Protein AF-A0A5C9E5X9-F1 (afdb_monomer)

Mean predicted aligned error: 6.3 Å

Nearest PDB structures (foldseek):
  6f11-assembly1_B  TM=4.059E-01  e=1.682E+00  Gloeobacter violaceus PCC 7421
  6f0i-assembly1_B  TM=4.185E-01  e=1.895E+00  Gloeobacter violaceus PCC 7421
  6f0z-assembly1_A  TM=4.143E-01  e=2.136E+00  Gloeobacter violaceus
  6f10-assembly1_E  TM=4.152E-01  e=2.012E+00  Gloeobacter violaceus
  6f15-assembly1_B  TM=4.107E-01  e=1.895E+00  Gloeobacter violaceus PCC 7421

Radius of gyration: 19.22 Å; Cα contacts (8 Å, |Δi|>4): 282; chains: 1; bounding box: 60×32×50 Å

Foldseek 3Di:
DADLDDPQWDDDDLWKIKHKDKAWQDAPVCPPPVHDHQADLLLLVLLQVADFDPPVFTKRKQFPVNLVVQCVDPPPSSNVSSVSVVVSDVVDDDPVVVVSQVVLVVLVQHKDKDWTIWMQTPNRIIMIMMMIMGRGSVSRVSCCVVHPHPDPVSNVVSVVSVVVNVVVVVVVVD

pLDDT: mean 88.27, std 11.31, range [44.34, 98.06]

Secondary structure (DSSP, 8-state):
----S-TT-EEETTTEEEEEEEEEEE-TTGGGTT---SS-HHHHHGGGGSEEE-SSS-EEEEEHHHHHHHTT-SSHHHHHHHHHHHHHHHH---HHHHHHHHHHHHTT---EEEEEEEEE-TTS-EEEEEEEE-SSHHHHHHHHHHS--SSHHHHHHHHHHHHHHHHHHHHTT-

Sequence (174 aa):
MEELIPEDGSFRGSTGFRWTRNVALYWPGDSKYGFSSFISKEDAEIVKRGIKTKGIVPQYNLSMGKLEKLKNHEDMTIREAAERVDEAIQSNQSRLLLEEAQLARDLGISIACSPVVVKLYPSGKVSVKWRAETPTKEDAIKWALRCPPHDVHKSQKVDRWLRKILEDSLDEHT

Structure (mmCIF, N/CA/C/O backbone):
data_AF-A0A5C9E5X9-F1
#
_entry.id   AF-A0A5C9E5X9-F1
#
loop_
_atom_site.group_PDB
_atom_site.id
_atom_site.type_symbol
_atom_site.label_atom_id
_atom_site.label_alt_id
_atom_site.label_comp_id
_atom_site.label_asym_id
_atom_site.label_entity_id
_atom_site.label_seq_id
_atom_site.pdbx_PDB_ins_code
_atom_site.Cartn_x
_atom_site.Cartn_y
_atom_site.Cartn_z
_atom_site.occupancy
_atom_site.B_iso_or_equiv
_atom_site.auth_seq_id
_atom_site.auth_comp_id
_atom_site.auth_asym_id
_atom_site.auth_atom_id
_atom_site.pdbx_PDB_model_num
ATOM 1 N N . MET A 1 1 ? 0.929 5.042 -27.744 1.00 44.34 1 MET A N 1
ATOM 2 C CA . MET A 1 1 ? 0.122 4.661 -26.569 1.00 44.34 1 MET A CA 1
ATOM 3 C C . MET A 1 1 ? 0.695 5.485 -25.439 1.00 44.34 1 MET A C 1
ATOM 5 O O . MET A 1 1 ? 1.691 5.108 -24.842 1.00 44.34 1 MET A O 1
ATOM 9 N N . GLU A 1 2 ? 0.217 6.716 -25.359 1.00 46.28 2 GLU A N 1
ATOM 10 C CA . GLU A 1 2 ? 0.823 7.797 -24.591 1.00 46.28 2 GLU A CA 1
ATOM 11 C C . GLU A 1 2 ? 0.032 7.912 -23.285 1.00 46.28 2 GLU A C 1
ATOM 13 O O . GLU A 1 2 ? -1.193 7.923 -23.324 1.00 46.28 2 GLU A O 1
ATOM 18 N N . GLU A 1 3 ? 0.737 7.892 -22.151 1.00 54.38 3 GLU A N 1
ATOM 19 C CA . GLU A 1 3 ? 0.189 7.998 -20.788 1.00 54.38 3 GLU A CA 1
ATOM 20 C C . GLU A 1 3 ? -0.417 6.726 -20.143 1.00 54.38 3 GLU A C 1
ATOM 22 O O . GLU A 1 3 ? -1.515 6.728 -19.597 1.00 54.38 3 GLU A O 1
ATOM 27 N N . LEU A 1 4 ? 0.350 5.626 -20.100 1.00 60.22 4 LEU A N 1
ATOM 28 C CA . LEU A 1 4 ? 0.060 4.500 -19.187 1.00 60.22 4 LEU A CA 1
ATOM 29 C C . LEU A 1 4 ? 0.634 4.700 -17.772 1.00 60.22 4 LEU A C 1
ATOM 31 O O . LEU A 1 4 ? 0.502 3.826 -16.919 1.00 60.22 4 LEU A O 1
ATOM 35 N N . ILE A 1 5 ? 1.355 5.802 -17.538 1.00 59.94 5 ILE A N 1
ATOM 36 C CA . ILE A 1 5 ? 2.036 6.057 -16.269 1.00 59.94 5 ILE A CA 1
ATOM 37 C C . ILE A 1 5 ? 1.023 6.602 -15.264 1.00 59.94 5 ILE A C 1
ATOM 39 O O . ILE A 1 5 ? 0.529 7.713 -15.447 1.00 59.94 5 ILE A O 1
ATOM 43 N N . PRO A 1 6 ? 0.785 5.894 -14.149 1.00 64.94 6 PRO A N 1
ATOM 44 C CA . PRO A 1 6 ? 0.101 6.471 -13.004 1.00 64.94 6 PRO A CA 1
ATOM 45 C C . PRO A 1 6 ? 0.857 7.732 -12.590 1.00 64.94 6 PRO A C 1
ATOM 47 O O . PRO A 1 6 ? 2.073 7.677 -12.399 1.00 64.94 6 PRO A O 1
ATOM 50 N N . GLU A 1 7 ? 0.180 8.874 -12.462 1.00 65.06 7 GLU A N 1
ATOM 51 C CA . GLU A 1 7 ? 0.839 10.163 -12.192 1.00 65.06 7 GLU A CA 1
ATOM 52 C C . GLU A 1 7 ? 1.772 10.136 -10.966 1.00 65.06 7 GLU A C 1
ATOM 54 O O . GLU A 1 7 ? 2.751 10.889 -10.911 1.00 65.06 7 GLU A O 1
ATOM 59 N N . ASP A 1 8 ? 1.475 9.244 -10.014 1.00 73.00 8 ASP A N 1
ATOM 60 C CA . ASP A 1 8 ? 2.184 8.979 -8.762 1.00 73.00 8 ASP A CA 1
ATOM 61 C C . ASP A 1 8 ? 3.273 7.889 -8.853 1.00 73.00 8 ASP A C 1
ATOM 63 O O . ASP A 1 8 ? 3.862 7.505 -7.836 1.00 73.00 8 ASP A O 1
ATOM 67 N N . GLY A 1 9 ? 3.555 7.391 -10.056 1.00 83.38 9 GLY A N 1
ATOM 68 C CA . GLY A 1 9 ? 4.615 6.433 -10.335 1.00 83.38 9 GLY A CA 1
ATOM 69 C C . GLY A 1 9 ? 6.010 6.997 -10.067 1.00 83.38 9 GLY A C 1
ATOM 70 O O . GLY A 1 9 ? 6.311 8.159 -10.346 1.00 83.38 9 GLY A O 1
ATOM 71 N N . SER A 1 10 ? 6.897 6.166 -9.521 1.00 85.19 10 SER A N 1
ATOM 72 C CA . SER A 1 10 ? 8.274 6.552 -9.211 1.00 85.19 10 SER A CA 1
ATOM 73 C C . SER A 1 10 ? 9.263 5.429 -9.503 1.00 85.19 10 SER A C 1
ATOM 75 O O . SER A 1 10 ? 9.062 4.300 -9.046 1.00 85.19 10 SER A O 1
ATOM 77 N N . PHE A 1 11 ? 10.374 5.773 -10.149 1.00 84.12 11 PHE A N 1
ATOM 78 C CA . PHE A 1 11 ? 11.575 4.941 -10.197 1.00 84.12 11 PHE A CA 1
ATOM 79 C C . PHE A 1 11 ? 12.347 5.081 -8.881 1.00 84.12 11 PHE A C 1
ATOM 81 O O . PHE A 1 11 ? 12.506 6.189 -8.358 1.00 84.12 11 PHE A O 1
ATOM 88 N N . ARG A 1 12 ? 12.802 3.963 -8.311 1.00 71.62 12 ARG A N 1
ATOM 89 C CA . ARG A 1 12 ? 13.535 3.934 -7.040 1.00 71.62 12 ARG A CA 1
ATOM 90 C C . ARG A 1 12 ? 14.902 3.285 -7.199 1.00 71.62 12 ARG A C 1
ATOM 92 O O . ARG A 1 12 ? 14.988 2.122 -7.581 1.00 71.62 12 ARG A O 1
ATOM 99 N N . GLY A 1 13 ? 15.947 4.006 -6.783 1.00 66.44 13 GLY A N 1
ATOM 100 C CA . GLY A 1 13 ? 17.316 3.481 -6.777 1.00 66.44 13 GLY A CA 1
ATOM 101 C C . GLY A 1 13 ? 17.692 2.922 -8.146 1.00 66.44 13 GLY A C 1
ATOM 102 O O . GLY A 1 13 ? 17.332 3.524 -9.147 1.00 66.44 13 GLY A O 1
ATOM 103 N N . SER A 1 14 ? 18.354 1.772 -8.190 1.00 62.59 14 SER A N 1
ATOM 104 C CA . SER A 1 14 ? 18.674 1.036 -9.421 1.00 62.59 14 SER A CA 1
ATOM 105 C C . SER A 1 14 ? 17.703 -0.118 -9.722 1.00 62.59 14 SER A C 1
ATOM 107 O O . SER A 1 14 ? 17.931 -0.857 -10.675 1.00 62.59 14 SER A O 1
ATOM 109 N N . THR A 1 15 ? 16.644 -0.318 -8.923 1.00 68.50 15 THR A N 1
ATOM 110 C CA . THR A 1 15 ? 16.015 -1.649 -8.810 1.00 68.50 15 THR A CA 1
ATOM 111 C C . THR A 1 15 ? 14.567 -1.761 -9.270 1.00 68.50 15 THR A C 1
ATOM 113 O O . THR A 1 15 ? 14.137 -2.878 -9.543 1.00 68.50 15 THR A O 1
ATOM 116 N N . GLY A 1 16 ? 13.796 -0.672 -9.383 1.00 83.62 16 GLY A N 1
ATOM 117 C CA . GLY A 1 16 ? 12.393 -0.834 -9.776 1.00 83.62 16 GLY A CA 1
ATOM 118 C C . GLY A 1 16 ? 11.576 0.432 -10.018 1.00 83.62 16 GLY A C 1
ATOM 119 O O . GLY A 1 16 ? 11.907 1.523 -9.544 1.00 83.62 16 GLY A O 1
ATOM 120 N N . PHE A 1 17 ? 10.459 0.250 -10.718 1.00 90.31 17 PHE A N 1
ATOM 121 C CA . PHE A 1 17 ? 9.363 1.202 -10.860 1.00 90.31 17 PHE A CA 1
ATOM 122 C C . PHE A 1 17 ? 8.178 0.776 -9.986 1.00 90.31 17 PHE A C 1
ATOM 124 O O . PHE A 1 17 ? 7.907 -0.414 -9.829 1.00 90.31 17 PHE A O 1
ATOM 131 N N . ARG A 1 18 ? 7.464 1.739 -9.395 1.00 92.19 18 ARG A N 1
ATOM 132 C CA . ARG A 1 18 ? 6.284 1.463 -8.563 1.00 92.19 18 ARG A CA 1
ATOM 133 C C . ARG A 1 18 ? 5.300 2.621 -8.523 1.00 92.19 18 ARG A C 1
ATOM 135 O O . ARG A 1 18 ? 5.718 3.775 -8.591 1.00 92.19 18 ARG A O 1
ATOM 142 N N . TRP A 1 19 ? 4.037 2.319 -8.258 1.00 92.81 19 TRP A N 1
ATOM 143 C CA . TRP A 1 19 ? 2.969 3.291 -7.997 1.00 92.81 19 TRP A CA 1
ATOM 144 C C . TRP A 1 19 ? 1.992 2.747 -6.955 1.00 92.81 19 TRP A C 1
ATOM 146 O O . TRP A 1 19 ? 2.120 1.599 -6.507 1.00 92.81 19 TRP A O 1
ATOM 156 N N . THR A 1 20 ? 1.076 3.587 -6.464 1.00 93.31 20 THR A N 1
ATOM 157 C CA . THR A 1 20 ? 0.265 3.219 -5.301 1.00 93.31 20 THR A CA 1
ATOM 158 C C . THR A 1 20 ? -1.182 3.689 -5.385 1.00 93.31 20 THR A C 1
ATOM 160 O O . THR A 1 20 ? -1.503 4.752 -5.903 1.00 93.31 20 THR A O 1
ATOM 163 N N . ARG A 1 21 ? -2.086 2.909 -4.796 1.00 93.88 21 ARG A N 1
ATOM 164 C CA . ARG A 1 21 ? -3.507 3.259 -4.673 1.00 93.88 21 ARG A CA 1
ATOM 165 C C . ARG A 1 21 ? -3.943 3.051 -3.229 1.00 93.88 21 ARG A C 1
ATOM 167 O O . ARG A 1 21 ? -3.415 2.183 -2.540 1.00 93.88 21 ARG A O 1
ATOM 174 N N . ASN A 1 22 ? -4.858 3.881 -2.735 1.00 93.56 22 ASN A N 1
ATOM 175 C CA . ASN A 1 22 ? -5.404 3.725 -1.386 1.00 93.56 22 ASN A CA 1
ATOM 176 C C . ASN A 1 22 ? -6.861 3.278 -1.501 1.00 93.56 22 ASN A C 1
ATOM 178 O O . ASN A 1 22 ? -7.620 3.877 -2.258 1.00 93.56 22 ASN A O 1
ATOM 182 N N . VAL A 1 23 ? -7.244 2.268 -0.729 1.00 94.88 23 VAL A N 1
ATOM 183 C CA . VAL A 1 23 ? -8.620 1.769 -0.640 1.00 94.88 23 VAL A CA 1
ATOM 184 C C . VAL A 1 23 ? -9.130 2.051 0.766 1.00 94.88 23 VAL A C 1
ATOM 186 O O . VAL A 1 23 ? -8.434 1.773 1.743 1.00 94.88 23 VAL A O 1
ATOM 189 N N . ALA A 1 24 ? -10.305 2.667 0.878 1.00 94.50 24 ALA A N 1
ATOM 190 C CA . ALA A 1 24 ? -10.947 2.876 2.171 1.00 94.50 24 ALA A CA 1
ATOM 191 C C . ALA A 1 24 ? -11.499 1.541 2.686 1.00 94.50 24 ALA A C 1
ATOM 193 O O . ALA A 1 24 ? -12.172 0.836 1.945 1.00 94.50 24 ALA A O 1
ATOM 194 N N . LEU A 1 25 ? -11.206 1.217 3.945 1.00 95.19 25 LEU A N 1
ATOM 195 C CA . LEU A 1 25 ? -11.750 0.042 4.634 1.00 95.19 25 LEU A CA 1
ATOM 196 C C . LEU A 1 25 ? -12.896 0.432 5.566 1.00 95.19 25 LEU A C 1
ATOM 198 O O . LEU A 1 25 ? -13.859 -0.306 5.710 1.00 95.19 25 LEU A O 1
ATOM 202 N N . TYR A 1 26 ? -12.795 1.609 6.183 1.00 94.94 26 TYR A N 1
ATOM 203 C CA . TYR A 1 26 ? -13.807 2.141 7.086 1.00 94.94 26 TYR A CA 1
ATOM 204 C C . TYR A 1 26 ? -13.865 3.659 6.974 1.00 94.94 26 TYR A C 1
ATOM 206 O O . TYR A 1 26 ? -12.829 4.330 6.857 1.00 94.94 26 TYR A O 1
ATOM 214 N N . TRP A 1 27 ? -15.074 4.210 7.025 1.00 91.75 27 TRP A N 1
ATOM 215 C CA . TRP A 1 27 ? -15.298 5.647 7.004 1.00 91.75 27 TRP A CA 1
ATOM 216 C C . TRP A 1 27 ? -16.511 6.016 7.877 1.00 91.75 27 TRP A C 1
ATOM 218 O O . TRP A 1 27 ? -17.629 5.617 7.571 1.00 91.75 27 TRP A O 1
ATOM 228 N N . PRO A 1 28 ? -16.343 6.848 8.921 1.00 85.62 28 PRO A N 1
ATOM 229 C CA . PRO A 1 28 ? -17.431 7.140 9.860 1.00 85.62 28 PRO A CA 1
ATOM 230 C C . PRO A 1 28 ? -18.563 8.016 9.292 1.00 85.62 28 PRO A C 1
ATOM 232 O O . PRO A 1 28 ? -19.639 8.071 9.873 1.00 85.62 28 PRO A O 1
ATOM 235 N N . GLY A 1 29 ? -18.352 8.708 8.169 1.00 79.56 29 GLY A N 1
ATOM 236 C CA . GLY A 1 29 ? -19.384 9.495 7.469 1.00 79.56 29 GLY A CA 1
ATOM 237 C C . GLY A 1 29 ? -20.121 8.727 6.361 1.00 79.56 29 GLY A C 1
ATOM 238 O O . GLY A 1 29 ? -20.423 9.323 5.328 1.00 79.56 29 GLY A O 1
ATOM 239 N N . ASP A 1 30 ? -20.310 7.418 6.549 1.00 66.00 30 ASP A N 1
ATOM 240 C CA . ASP A 1 30 ? -20.658 6.406 5.532 1.00 66.00 30 ASP A CA 1
ATOM 241 C C . ASP A 1 30 ? -21.921 6.749 4.706 1.00 66.00 30 ASP A C 1
ATOM 243 O O . ASP A 1 30 ? -21.965 6.591 3.485 1.00 66.00 30 ASP A O 1
ATOM 247 N N . SER A 1 31 ? -22.932 7.341 5.349 1.00 61.75 31 SER A N 1
ATOM 248 C CA . SER A 1 31 ? -24.284 7.473 4.786 1.00 61.75 31 SER A CA 1
ATOM 249 C C . SER A 1 31 ? -24.437 8.469 3.632 1.00 61.75 31 SER A C 1
ATOM 251 O O . SER A 1 31 ? -25.368 8.339 2.841 1.00 61.75 31 SER A O 1
ATOM 253 N N . LYS A 1 32 ? -23.556 9.471 3.503 1.00 68.25 32 LYS A N 1
ATOM 254 C CA . LYS A 1 32 ? -23.745 10.550 2.512 1.00 6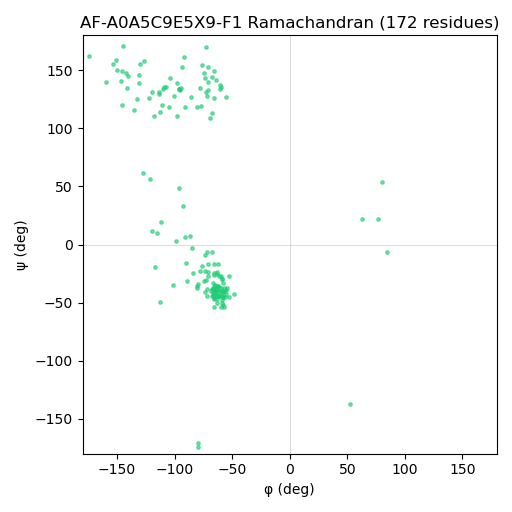8.25 32 LYS A CA 1
ATOM 255 C C . LYS A 1 32 ? -23.249 10.190 1.107 1.00 68.25 32 LYS A C 1
ATOM 257 O O . LYS A 1 32 ? -23.711 10.781 0.136 1.00 68.25 32 LYS A O 1
ATOM 262 N N . TYR A 1 33 ? -22.305 9.257 0.993 1.00 70.44 33 TYR A N 1
ATOM 263 C CA . TYR A 1 33 ? -21.575 9.008 -0.258 1.00 70.44 33 TYR A CA 1
ATOM 264 C C . TYR A 1 33 ? -21.746 7.586 -0.804 1.00 70.44 33 TYR A C 1
ATOM 266 O O . TYR A 1 33 ? -21.013 7.200 -1.710 1.00 70.44 33 TYR A O 1
ATOM 274 N N . GLY A 1 34 ? -22.692 6.808 -0.262 1.00 75.50 34 GLY A N 1
ATOM 275 C CA . GLY A 1 34 ? -22.939 5.429 -0.697 1.00 75.50 34 GLY A CA 1
ATOM 276 C C . GLY A 1 34 ? -21.749 4.493 -0.470 1.00 75.50 34 GLY A C 1
ATOM 277 O O . GLY A 1 34 ? -21.632 3.480 -1.154 1.00 75.50 34 GLY A O 1
ATOM 278 N N . PHE A 1 35 ? -20.849 4.844 0.453 1.00 83.75 35 PHE A N 1
ATOM 279 C CA . PHE A 1 35 ? -19.813 3.929 0.908 1.00 83.75 35 PHE A CA 1
ATOM 280 C C . PHE A 1 35 ? -20.453 2.918 1.871 1.00 83.75 35 PHE A C 1
ATOM 282 O O . PHE A 1 35 ? -21.525 3.145 2.437 1.00 83.75 35 PHE A O 1
ATOM 289 N N . SER A 1 36 ? -19.846 1.746 1.974 1.00 86.06 36 SER A N 1
ATOM 290 C CA . SER A 1 36 ? -20.200 0.754 2.980 1.00 86.06 36 SER A CA 1
ATOM 291 C C . SER A 1 36 ? -18.898 0.235 3.549 1.00 86.06 36 SER A C 1
ATOM 293 O O . SER A 1 36 ? -18.080 -0.326 2.820 1.00 86.06 36 SER A O 1
ATOM 295 N N . SER A 1 37 ? -18.676 0.491 4.834 1.00 90.94 37 SER A N 1
ATOM 296 C CA . SER A 1 37 ? -17.461 0.057 5.510 1.00 90.94 37 SER A CA 1
ATOM 297 C C . SER A 1 37 ? -17.314 -1.470 5.493 1.00 90.94 37 SER A C 1
ATOM 299 O O . SER A 1 37 ? -18.265 -2.208 5.734 1.00 90.94 37 SER A O 1
ATOM 301 N N . PHE A 1 38 ? -16.091 -1.931 5.234 1.00 93.44 38 PHE A N 1
ATOM 302 C CA . PHE A 1 38 ? -15.719 -3.348 5.167 1.00 93.44 38 PHE A CA 1
ATOM 303 C C . PHE A 1 38 ? -15.276 -3.917 6.514 1.00 93.44 38 PHE A C 1
ATOM 305 O O . PHE A 1 38 ? -15.190 -5.129 6.676 1.00 93.44 38 PHE A O 1
ATOM 312 N N . ILE A 1 39 ? -14.966 -3.042 7.469 1.00 95.06 39 ILE A N 1
ATOM 313 C CA . ILE A 1 39 ? -14.602 -3.400 8.839 1.00 95.06 39 ILE A CA 1
ATOM 314 C C . ILE A 1 39 ? -15.434 -2.573 9.817 1.00 95.06 39 ILE A C 1
ATOM 316 O O . ILE A 1 39 ? -15.884 -1.471 9.483 1.00 95.06 39 ILE A O 1
ATOM 320 N N . SER A 1 40 ? -15.620 -3.090 11.029 1.00 94.62 40 SER A N 1
ATOM 321 C CA . SER A 1 40 ? -16.311 -2.363 12.095 1.00 94.62 40 SER A CA 1
ATOM 322 C C . SER A 1 40 ? -15.452 -1.227 12.666 1.00 94.62 40 SER A C 1
ATOM 324 O O . SER A 1 40 ? -14.248 -1.110 12.403 1.00 94.62 40 SER A O 1
ATOM 326 N N . LYS A 1 41 ? -16.066 -0.380 13.497 1.00 93.50 41 LYS A N 1
ATOM 327 C CA . LYS A 1 41 ? -15.339 0.650 14.245 1.00 93.50 41 LYS A CA 1
ATOM 328 C C . LYS A 1 41 ? -14.357 0.017 15.235 1.00 93.50 41 LYS A C 1
ATOM 330 O O . LYS A 1 41 ? -13.269 0.545 15.444 1.00 93.50 41 LYS A O 1
ATOM 335 N N . GLU A 1 42 ? -14.734 -1.106 15.827 1.00 93.88 42 GLU A N 1
ATOM 336 C CA . GLU A 1 42 ? -13.934 -1.867 16.780 1.00 93.88 42 GLU A CA 1
ATOM 337 C C . GLU A 1 42 ? -12.698 -2.462 16.092 1.00 93.88 42 GLU A C 1
ATOM 339 O O . GLU A 1 42 ? -11.587 -2.354 16.609 1.00 93.88 42 GLU A O 1
ATOM 344 N N . ASP A 1 43 ? -12.856 -2.987 14.875 1.00 95.44 43 ASP A N 1
ATOM 345 C CA . ASP A 1 43 ? -11.736 -3.479 14.067 1.00 95.44 43 ASP A CA 1
ATOM 346 C C . ASP A 1 43 ? -10.783 -2.338 13.674 1.00 95.44 43 ASP A C 1
ATOM 348 O O . ASP A 1 43 ? -9.561 -2.488 13.719 1.00 95.44 43 ASP A O 1
ATOM 352 N N . ALA A 1 44 ? -11.318 -1.154 13.350 1.00 94.50 44 ALA A N 1
ATOM 353 C CA . ALA A 1 44 ? -10.517 0.024 13.011 1.00 94.50 44 ALA A CA 1
ATOM 354 C C . ALA A 1 44 ? -9.558 0.451 14.142 1.00 94.50 44 ALA A C 1
ATOM 356 O O . ALA A 1 44 ? -8.467 0.972 13.877 1.00 94.50 44 ALA A O 1
ATOM 357 N N . GLU A 1 45 ? -9.923 0.202 15.401 1.00 95.62 45 GLU A N 1
ATOM 358 C CA . GLU A 1 45 ? -9.094 0.524 16.564 1.00 95.62 45 GLU A CA 1
ATOM 359 C C . GLU A 1 45 ? -7.799 -0.299 16.613 1.00 95.62 45 GLU A C 1
ATOM 361 O O . GLU A 1 45 ? -6.787 0.188 17.134 1.00 95.62 45 GLU A O 1
ATOM 366 N N . ILE A 1 46 ? -7.754 -1.487 15.989 1.00 96.06 46 ILE A N 1
ATOM 367 C CA . ILE A 1 46 ? -6.535 -2.308 15.957 1.00 96.06 46 ILE A CA 1
ATOM 368 C C . ILE A 1 46 ? -5.375 -1.590 15.256 1.00 96.06 46 ILE A C 1
ATOM 370 O O . ILE A 1 46 ? -4.208 -1.776 15.611 1.00 96.06 46 ILE A O 1
ATOM 374 N N . VAL A 1 47 ? -5.676 -0.678 14.326 1.00 96.19 47 VAL A N 1
ATOM 375 C CA . VAL A 1 47 ? -4.672 0.109 13.596 1.00 96.19 47 VAL A CA 1
ATOM 376 C C . VAL A 1 47 ? -3.868 1.013 14.539 1.00 96.19 47 VAL A C 1
ATOM 378 O O . VAL A 1 47 ? -2.699 1.302 14.266 1.00 96.19 47 VAL A O 1
ATOM 381 N N . LYS A 1 48 ? -4.421 1.394 15.703 1.00 96.62 48 LYS A N 1
ATOM 382 C CA . LYS A 1 48 ? -3.700 2.171 16.729 1.00 96.62 48 LYS A CA 1
ATOM 383 C C . LYS A 1 48 ? -2.532 1.412 17.362 1.00 96.62 48 LYS A C 1
ATOM 385 O O . LYS A 1 48 ? -1.651 2.045 17.937 1.00 96.62 48 LYS A O 1
ATOM 390 N N . ARG A 1 49 ? -2.476 0.081 17.217 1.00 95.62 49 ARG A N 1
ATOM 391 C CA . ARG A 1 49 ? -1.324 -0.754 17.613 1.00 95.62 49 ARG A CA 1
ATOM 392 C C . ARG A 1 49 ? -0.112 -0.580 16.682 1.00 95.62 49 ARG A C 1
ATOM 394 O O . ARG A 1 49 ? 0.948 -1.154 16.940 1.00 95.62 49 ARG A O 1
ATOM 401 N N . GLY A 1 50 ? -0.271 0.172 15.591 1.00 94.88 50 GLY A N 1
ATOM 402 C CA . GLY A 1 50 ? 0.798 0.579 14.688 1.00 94.88 50 GLY A CA 1
ATOM 403 C C . GLY A 1 50 ? 1.623 1.767 15.197 1.00 94.88 50 GLY A C 1
ATOM 404 O O . GLY A 1 50 ? 1.501 2.221 16.333 1.00 94.88 50 GLY A O 1
ATOM 405 N N . ILE A 1 51 ? 2.477 2.301 14.325 1.00 95.38 51 ILE A N 1
ATOM 406 C CA . ILE A 1 51 ? 3.333 3.449 14.639 1.00 95.38 51 ILE A CA 1
ATOM 407 C C . ILE A 1 51 ? 2.556 4.740 14.388 1.00 95.38 51 ILE A C 1
ATOM 409 O O . ILE A 1 51 ? 2.059 4.968 13.283 1.00 95.38 51 ILE A O 1
ATOM 413 N N . LYS A 1 52 ? 2.501 5.619 15.391 1.00 94.38 52 LYS A N 1
ATOM 414 C CA . LYS A 1 52 ? 1.970 6.974 15.229 1.00 94.38 52 L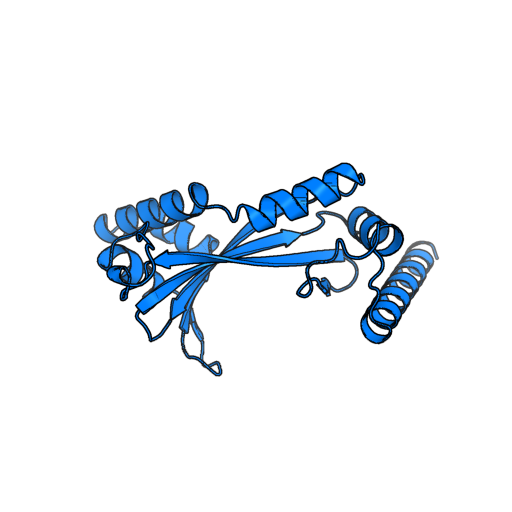YS A CA 1
ATOM 415 C C . LYS A 1 52 ? 2.996 7.857 14.520 1.00 94.38 52 LYS A C 1
ATOM 417 O O . LYS A 1 52 ? 4.087 8.083 15.038 1.00 94.38 52 LYS A O 1
ATOM 422 N N . THR A 1 53 ? 2.645 8.395 13.358 1.00 91.81 53 THR A N 1
ATOM 423 C CA . THR A 1 53 ? 3.505 9.321 12.607 1.00 91.81 53 THR A CA 1
ATOM 424 C C . THR A 1 53 ? 3.115 10.774 12.851 1.00 91.81 53 THR A C 1
ATOM 426 O O . THR A 1 53 ? 1.928 11.096 12.860 1.00 91.81 53 THR A O 1
ATOM 429 N N . LYS A 1 54 ? 4.113 11.656 13.000 1.00 81.19 54 LYS A N 1
ATOM 430 C CA . LYS A 1 54 ? 3.958 13.108 13.218 1.00 81.19 54 LYS A CA 1
ATOM 431 C C . LYS A 1 54 ? 4.070 13.909 11.906 1.00 81.19 54 LYS A C 1
ATOM 433 O O . LYS A 1 54 ? 4.861 14.840 11.816 1.00 81.19 54 LYS A O 1
ATOM 438 N N . GLY A 1 55 ? 3.356 13.484 10.862 1.00 77.38 55 GLY A N 1
ATOM 439 C CA . GLY A 1 55 ? 3.293 14.218 9.590 1.00 77.38 55 GLY A CA 1
ATOM 440 C C . GLY A 1 55 ? 2.324 15.404 9.642 1.00 77.38 55 GLY A C 1
ATOM 441 O O . GLY A 1 55 ? 1.738 15.671 10.688 1.00 77.38 55 GLY A O 1
ATOM 442 N N . ILE A 1 56 ? 2.107 16.055 8.488 1.00 80.38 56 ILE A N 1
ATOM 443 C CA . ILE A 1 56 ? 1.115 17.141 8.309 1.00 80.38 56 ILE A CA 1
ATOM 444 C C . ILE A 1 56 ? -0.249 16.731 8.882 1.00 80.38 56 ILE A C 1
ATOM 446 O O . ILE A 1 56 ? -0.895 17.503 9.582 1.00 80.38 56 ILE A O 1
ATOM 450 N N . VAL A 1 57 ? -0.651 15.484 8.626 1.00 86.12 57 VAL A N 1
ATOM 451 C CA . VAL A 1 57 ? -1.789 14.847 9.285 1.00 86.12 57 VAL A CA 1
ATOM 452 C C . VAL A 1 57 ? -1.248 13.715 10.161 1.00 86.12 57 VAL A C 1
ATOM 454 O O . VAL A 1 57 ? -0.698 12.745 9.626 1.00 86.12 57 VAL A O 1
ATOM 457 N N . PRO A 1 58 ? -1.367 13.810 11.497 1.00 90.62 58 PRO A N 1
ATOM 458 C CA . PRO A 1 58 ? -1.005 12.718 12.387 1.00 90.62 58 PRO A CA 1
ATOM 459 C C . PRO A 1 58 ? -1.851 11.486 12.078 1.00 90.62 58 PRO A C 1
ATOM 461 O O . PRO A 1 58 ? -3.062 11.589 11.941 1.00 90.62 58 PRO A O 1
ATOM 464 N N . GLN A 1 59 ? -1.238 10.314 11.988 1.00 94.81 59 GLN A N 1
ATOM 465 C CA . GLN A 1 59 ? -1.951 9.075 11.668 1.00 94.81 59 GLN A CA 1
ATOM 466 C C . GLN A 1 59 ? -1.256 7.876 12.305 1.00 94.81 59 GLN A C 1
ATOM 468 O O . GLN A 1 59 ? -0.068 7.948 12.632 1.00 94.81 59 GLN A O 1
ATOM 473 N N . TYR A 1 60 ? -1.992 6.782 12.477 1.00 97.31 60 TYR A N 1
ATOM 474 C CA . TYR A 1 60 ? -1.422 5.494 12.867 1.00 97.31 60 TYR A CA 1
ATOM 475 C C . TYR A 1 60 ? -1.191 4.638 11.629 1.00 97.31 60 TYR A C 1
ATOM 477 O O . TYR A 1 60 ? -2.069 4.538 10.775 1.00 97.31 60 TYR A O 1
ATOM 485 N N . ASN A 1 61 ? -0.014 4.024 11.552 1.00 97.00 61 ASN A N 1
ATOM 486 C CA . ASN A 1 61 ? 0.403 3.162 10.455 1.00 97.00 61 ASN A CA 1
ATOM 487 C C . ASN A 1 61 ? 0.653 1.750 10.980 1.00 97.00 61 ASN A C 1
ATOM 489 O O . ASN A 1 61 ? 1.638 1.507 11.682 1.00 97.00 61 ASN A O 1
ATOM 493 N N . LEU A 1 62 ? -0.214 0.816 10.605 1.00 97.75 62 LEU A N 1
ATOM 494 C CA . LEU A 1 62 ? -0.053 -0.605 10.875 1.00 97.75 62 LEU A CA 1
ATOM 495 C C . LEU A 1 62 ? 0.524 -1.281 9.626 1.00 97.75 62 LEU A C 1
ATOM 497 O O . LEU A 1 62 ? -0.128 -1.345 8.585 1.00 97.75 62 LEU A O 1
ATOM 501 N N . SER A 1 63 ? 1.777 -1.733 9.695 1.00 97.62 63 SER A N 1
ATOM 502 C CA . SER A 1 63 ? 2.403 -2.466 8.587 1.00 97.62 63 SER A CA 1
ATOM 503 C C . SER A 1 63 ? 1.794 -3.860 8.441 1.00 97.62 63 SER A C 1
ATOM 505 O O . SER A 1 63 ? 1.387 -4.455 9.439 1.00 97.62 63 SER A O 1
ATOM 507 N N . MET A 1 64 ? 1.811 -4.420 7.226 1.00 97.62 64 MET A N 1
ATOM 508 C CA . MET A 1 64 ? 1.310 -5.785 6.998 1.00 97.62 64 MET A CA 1
ATOM 509 C C . MET A 1 64 ? 2.036 -6.819 7.869 1.00 97.62 64 MET A C 1
ATOM 511 O O . MET A 1 64 ? 1.401 -7.666 8.481 1.00 97.62 64 MET A O 1
ATOM 515 N N . GLY A 1 65 ? 3.355 -6.683 8.049 1.00 97.44 65 GLY A N 1
ATOM 516 C CA . GLY A 1 65 ? 4.108 -7.567 8.946 1.00 97.44 65 GLY A CA 1
ATOM 517 C C . GLY A 1 65 ? 3.740 -7.425 10.430 1.00 97.44 65 GLY A C 1
ATOM 518 O O . GLY A 1 65 ? 3.914 -8.368 11.195 1.00 97.44 65 GLY A O 1
ATOM 519 N N . LYS A 1 66 ? 3.233 -6.264 10.873 1.00 97.69 66 LYS A N 1
ATOM 520 C CA . LYS A 1 66 ? 2.702 -6.114 12.236 1.00 97.69 66 LYS A CA 1
ATOM 521 C C . LYS A 1 66 ? 1.280 -6.664 12.334 1.00 97.69 66 LYS A C 1
ATOM 523 O O . LYS A 1 66 ? 0.983 -7.271 13.355 1.00 97.69 66 LYS A O 1
ATOM 528 N N . LEU A 1 67 ? 0.450 -6.493 11.303 1.00 97.88 67 LEU A N 1
ATOM 529 C CA . LEU A 1 67 ? -0.878 -7.109 11.220 1.00 97.88 67 LEU A CA 1
ATOM 530 C C . LEU A 1 67 ? -0.778 -8.639 11.315 1.00 97.88 67 LEU A C 1
ATOM 532 O O . LEU A 1 67 ? -1.457 -9.235 12.141 1.00 97.88 67 LEU A O 1
ATOM 536 N N . GLU A 1 68 ? 0.163 -9.251 10.595 1.00 97.69 68 GLU A N 1
ATOM 537 C CA . GLU A 1 68 ? 0.398 -10.700 10.652 1.00 97.69 68 GLU A CA 1
ATOM 538 C C . GLU A 1 68 ? 0.812 -11.180 12.054 1.00 97.69 68 GLU A C 1
ATOM 540 O O . GLU A 1 68 ? 0.371 -12.220 12.538 1.00 97.69 68 GLU A O 1
ATOM 545 N N . LYS A 1 69 ? 1.601 -10.380 12.779 1.00 97.69 69 LYS A N 1
ATOM 546 C CA . LYS A 1 69 ? 1.910 -10.665 14.190 1.00 97.69 69 LYS A CA 1
ATOM 547 C C . LYS A 1 69 ? 0.679 -10.555 15.093 1.00 97.69 69 LYS A C 1
ATOM 549 O O . LYS A 1 69 ? 0.604 -11.273 16.080 1.00 97.69 69 LYS A O 1
ATOM 554 N N . LEU A 1 70 ? -0.261 -9.655 14.791 1.00 97.69 70 LEU A N 1
ATOM 555 C CA . LEU A 1 70 ? -1.492 -9.497 15.572 1.00 97.69 70 LEU A CA 1
ATOM 556 C C . LEU A 1 70 ? -2.476 -10.652 15.341 1.00 97.69 70 LEU A C 1
ATOM 558 O O . LEU A 1 70 ? -3.148 -11.044 16.286 1.00 97.69 70 LEU A O 1
ATOM 562 N N . LYS A 1 71 ? -2.486 -11.265 14.151 1.00 97.56 71 LYS A N 1
ATOM 563 C CA . LYS A 1 71 ? -3.225 -12.515 13.876 1.00 97.56 71 LYS A CA 1
ATOM 564 C C . LYS A 1 71 ? -2.737 -13.710 14.709 1.00 97.56 71 LYS A C 1
ATOM 566 O O . LYS A 1 71 ? -3.430 -14.702 14.851 1.00 97.56 71 LYS A O 1
ATOM 571 N N . ASN A 1 72 ? -1.550 -13.613 15.301 1.00 97.31 72 ASN A N 1
ATOM 572 C CA . ASN A 1 72 ? -0.985 -14.640 16.177 1.00 97.31 72 ASN A C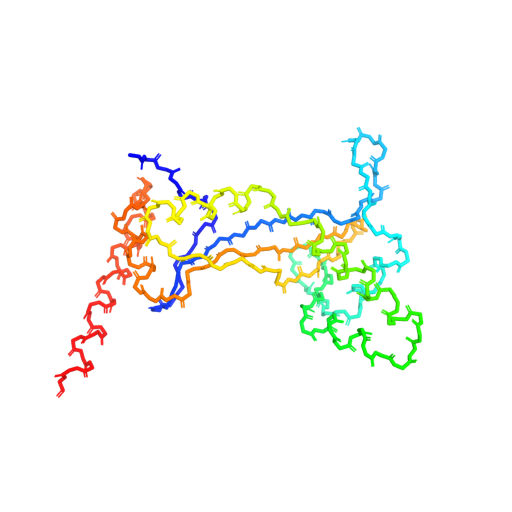A 1
ATOM 573 C C . ASN A 1 72 ? -0.903 -14.170 17.642 1.00 97.31 72 ASN A C 1
ATOM 575 O O . ASN A 1 72 ? -0.106 -14.686 18.421 1.00 97.31 72 ASN A O 1
ATOM 579 N N . HIS A 1 73 ? -1.676 -13.144 18.011 1.00 97.38 73 HIS A N 1
ATOM 580 C CA . HIS A 1 73 ? -1.671 -12.582 19.358 1.00 97.38 73 HIS A CA 1
ATOM 581 C C . HIS A 1 73 ? -2.405 -13.495 20.356 1.00 97.38 73 HIS A C 1
ATOM 583 O O . HIS A 1 73 ? -3.374 -14.159 19.998 1.00 97.38 73 HIS A O 1
ATOM 589 N N . GLU A 1 74 ? -1.958 -13.507 21.616 1.00 97.19 74 GLU A N 1
ATOM 590 C CA . GLU A 1 74 ? -2.541 -14.345 22.680 1.00 97.19 74 GLU A CA 1
ATOM 591 C C . GLU A 1 74 ? -3.978 -13.930 23.032 1.00 97.19 74 GLU A C 1
ATOM 593 O O . GLU A 1 74 ? -4.844 -14.771 23.260 1.00 97.19 74 GLU A O 1
ATOM 598 N N . ASP A 1 75 ? -4.241 -12.621 23.046 1.00 97.44 75 ASP A N 1
ATOM 599 C CA . ASP A 1 75 ? -5.594 -12.070 23.178 1.00 97.44 75 ASP A CA 1
ATOM 600 C C . ASP A 1 75 ? -6.436 -12.382 21.930 1.00 97.44 75 ASP A C 1
ATOM 602 O O . ASP A 1 75 ? -6.193 -11.842 20.844 1.00 97.44 75 ASP A O 1
ATOM 606 N N . MET A 1 76 ? -7.454 -13.224 22.123 1.00 97.06 76 MET A N 1
ATOM 607 C CA . MET A 1 76 ? -8.400 -13.661 21.096 1.00 97.06 76 MET A CA 1
ATOM 608 C C . MET A 1 76 ? -9.090 -12.488 20.391 1.00 97.06 76 MET A C 1
ATOM 610 O O . MET A 1 76 ? -9.217 -12.505 19.172 1.00 97.06 76 MET A O 1
ATOM 614 N N . THR A 1 77 ? -9.453 -11.435 21.124 1.00 95.94 77 THR A N 1
ATOM 615 C CA . THR A 1 77 ? -10.142 -10.261 20.567 1.00 95.94 77 THR A CA 1
ATOM 616 C C . THR A 1 77 ? -9.253 -9.533 19.563 1.00 95.94 77 THR A C 1
ATOM 618 O O . THR A 1 77 ? -9.701 -9.106 18.499 1.00 95.94 77 THR A O 1
ATOM 621 N N . ILE A 1 78 ? -7.965 -9.398 19.897 1.00 96.75 78 ILE A N 1
ATOM 622 C CA . ILE A 1 78 ? -6.967 -8.765 19.026 1.00 96.75 78 ILE A CA 1
ATOM 623 C C . ILE A 1 78 ? -6.731 -9.615 17.783 1.00 96.75 78 ILE A C 1
ATOM 625 O O . ILE A 1 78 ? -6.660 -9.064 16.682 1.00 96.75 78 ILE A O 1
ATOM 629 N N . ARG A 1 79 ? -6.609 -10.933 17.964 1.00 97.75 79 ARG A N 1
ATOM 630 C CA . ARG A 1 79 ? -6.414 -11.877 16.867 1.00 97.75 79 ARG A CA 1
ATOM 631 C C . ARG A 1 79 ? -7.563 -11.817 15.868 1.00 97.75 79 ARG A C 1
ATOM 633 O O . ARG A 1 79 ? -7.316 -11.561 14.696 1.00 97.75 79 ARG A O 1
ATOM 640 N N . GLU A 1 80 ? -8.796 -11.966 16.335 1.00 97.69 80 GLU A N 1
ATOM 641 C CA . GLU A 1 80 ? -9.977 -11.972 15.469 1.00 97.69 80 GLU A CA 1
ATOM 642 C C . GLU A 1 80 ? -10.171 -10.632 14.745 1.00 97.69 80 GLU A C 1
ATOM 644 O O . GLU A 1 80 ? -10.513 -10.600 13.565 1.00 97.69 80 GLU A O 1
ATOM 649 N N . ALA A 1 81 ? -9.913 -9.504 15.419 1.00 97.38 81 ALA A N 1
ATOM 650 C CA . ALA A 1 81 ? -9.950 -8.193 14.772 1.00 97.38 81 ALA A CA 1
ATOM 651 C C . ALA A 1 81 ? -8.871 -8.065 13.682 1.00 97.38 81 ALA A C 1
ATOM 653 O O . ALA A 1 81 ? -9.124 -7.506 12.616 1.00 97.38 81 ALA A O 1
ATOM 654 N N . ALA A 1 82 ? -7.666 -8.589 13.923 1.00 97.81 82 ALA A N 1
ATOM 655 C CA . ALA A 1 82 ? -6.597 -8.589 12.930 1.00 97.81 82 ALA A CA 1
ATOM 656 C C . ALA A 1 82 ? -6.921 -9.489 11.726 1.00 97.81 82 ALA A C 1
ATOM 658 O O . ALA A 1 82 ? -6.629 -9.101 10.59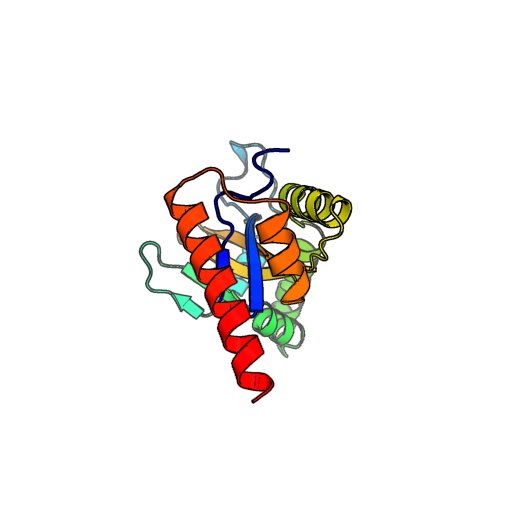6 1.00 97.81 82 ALA A O 1
ATOM 659 N N . GLU A 1 83 ? -7.550 -10.644 11.953 1.00 98.06 83 GLU A N 1
ATOM 660 C CA . GLU A 1 83 ? -8.025 -11.550 10.900 1.00 98.06 83 GLU A CA 1
ATOM 661 C C . GLU A 1 83 ? -9.092 -10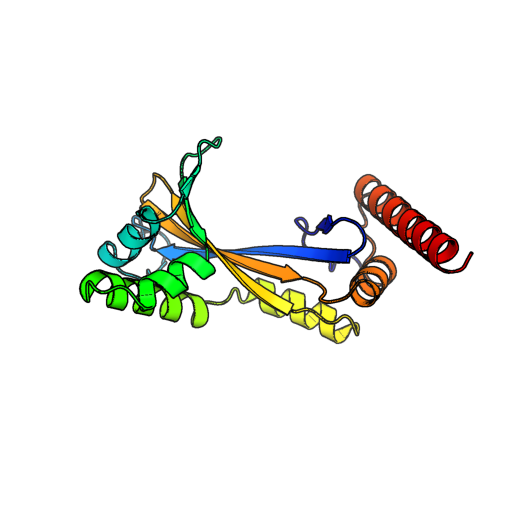.878 10.032 1.00 98.06 83 GLU A C 1
ATOM 663 O O . GLU A 1 83 ? -8.910 -10.792 8.820 1.00 98.06 83 GLU A O 1
ATOM 668 N N . ARG A 1 84 ? -10.127 -10.277 10.636 1.00 97.75 84 ARG A N 1
ATOM 669 C CA . ARG A 1 84 ? -11.163 -9.536 9.892 1.00 97.75 84 ARG A CA 1
ATOM 670 C C . ARG A 1 84 ? -10.592 -8.379 9.075 1.00 97.75 84 ARG A C 1
ATOM 672 O O . ARG A 1 84 ? -11.012 -8.148 7.943 1.00 97.75 84 ARG A O 1
ATOM 679 N N . VAL A 1 85 ? -9.620 -7.643 9.622 1.00 97.62 85 VAL A N 1
ATOM 680 C CA . VAL A 1 85 ? -8.943 -6.566 8.880 1.00 97.62 85 VAL A CA 1
ATOM 681 C C . VAL A 1 85 ? -8.143 -7.120 7.702 1.00 97.62 85 VAL A C 1
ATOM 683 O O . VAL A 1 85 ? -8.171 -6.519 6.629 1.00 97.62 85 VAL A O 1
ATOM 686 N N . ASP A 1 86 ? -7.437 -8.239 7.870 1.00 97.81 86 ASP A N 1
ATOM 687 C CA . ASP A 1 86 ? -6.688 -8.877 6.783 1.00 97.81 86 ASP A CA 1
ATOM 688 C C . ASP A 1 86 ? -7.628 -9.406 5.690 1.00 97.81 86 ASP A C 1
ATOM 690 O O . ASP A 1 86 ? -7.441 -9.086 4.518 1.00 97.81 86 ASP A O 1
ATOM 694 N N . GLU A 1 87 ? -8.704 -10.101 6.061 1.00 97.44 87 GLU A N 1
ATOM 695 C CA . GLU A 1 87 ? -9.748 -10.556 5.134 1.00 97.44 87 GLU A CA 1
ATOM 696 C C . GLU A 1 87 ? -10.366 -9.393 4.349 1.00 97.44 87 GLU A C 1
ATOM 698 O O . GLU A 1 87 ? -10.488 -9.457 3.120 1.00 97.44 87 GLU A O 1
ATOM 703 N N . ALA A 1 88 ? -10.693 -8.290 5.029 1.00 96.69 88 ALA A N 1
ATOM 704 C CA . ALA A 1 88 ? -11.206 -7.083 4.390 1.00 96.69 88 ALA A CA 1
ATOM 705 C C . ALA A 1 88 ? -10.191 -6.466 3.417 1.00 96.69 88 ALA A C 1
ATOM 707 O O . ALA A 1 88 ? -10.582 -5.959 2.367 1.00 96.69 88 ALA A O 1
ATOM 708 N N . ILE A 1 89 ? -8.891 -6.521 3.719 1.00 96.75 89 ILE A N 1
ATOM 709 C CA . ILE A 1 89 ? -7.845 -6.075 2.792 1.00 96.75 89 ILE A CA 1
ATOM 710 C C . ILE A 1 89 ? -7.820 -6.979 1.562 1.00 96.75 89 ILE A C 1
ATOM 712 O O . ILE A 1 89 ? -7.926 -6.469 0.448 1.00 96.75 89 ILE A O 1
ATOM 716 N N . GL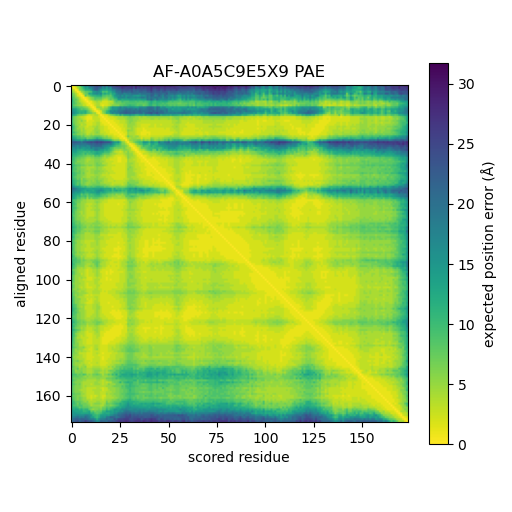N A 1 90 ? -7.707 -8.298 1.741 1.00 95.19 90 GLN A N 1
ATOM 717 C CA . GLN A 1 90 ? -7.551 -9.234 0.622 1.00 95.19 90 GLN A CA 1
ATOM 718 C C . GLN A 1 90 ? -8.763 -9.241 -0.315 1.00 95.19 90 GLN A C 1
ATOM 720 O O . GLN A 1 90 ? -8.593 -9.339 -1.531 1.00 95.19 90 GLN A O 1
ATOM 725 N N . SER A 1 91 ? -9.970 -9.087 0.236 1.00 93.75 91 SER A N 1
ATOM 726 C CA . SER A 1 91 ? -11.221 -9.022 -0.530 1.00 93.75 91 SER A CA 1
ATOM 727 C C . SER A 1 91 ? -11.450 -7.682 -1.239 1.00 93.75 91 SER A C 1
ATOM 729 O O . SER A 1 91 ? -12.217 -7.632 -2.196 1.00 93.75 91 SER A O 1
ATOM 731 N N . ASN A 1 92 ? -10.761 -6.607 -0.831 1.00 91.38 92 ASN A N 1
ATOM 732 C CA . ASN A 1 92 ? -10.955 -5.254 -1.367 1.00 91.38 92 ASN A CA 1
ATOM 733 C C . ASN A 1 92 ? -9.673 -4.685 -1.977 1.00 91.38 92 ASN A C 1
ATOM 735 O O . ASN A 1 92 ? -9.182 -3.605 -1.618 1.00 91.38 92 ASN A O 1
ATOM 739 N N . GLN A 1 93 ? -9.124 -5.417 -2.944 1.00 91.56 93 GLN A N 1
ATOM 740 C CA . GLN A 1 93 ? -8.027 -4.910 -3.760 1.00 91.56 93 GLN A CA 1
ATOM 741 C C . GLN A 1 93 ? -8.492 -3.732 -4.624 1.00 91.56 93 GLN A C 1
ATOM 743 O O . GLN A 1 93 ? -9.642 -3.647 -5.057 1.00 91.56 93 GLN A O 1
ATOM 748 N N . SER A 1 94 ? -7.584 -2.798 -4.906 1.00 90.69 94 SER A N 1
ATOM 749 C CA . SER A 1 94 ? -7.902 -1.665 -5.776 1.00 90.69 94 SER A CA 1
ATOM 750 C C . SER A 1 94 ? -8.099 -2.146 -7.214 1.00 90.69 94 SER A C 1
ATOM 752 O O . SER A 1 94 ? -7.123 -2.471 -7.886 1.00 90.69 94 SER A O 1
ATOM 754 N N . ARG A 1 95 ? -9.345 -2.131 -7.706 1.00 91.38 95 ARG A N 1
ATOM 755 C CA . ARG A 1 95 ? -9.660 -2.463 -9.107 1.00 91.38 95 ARG A CA 1
ATOM 756 C C . ARG A 1 95 ? -8.829 -1.639 -10.093 1.00 91.38 95 ARG A C 1
ATOM 758 O O . ARG A 1 95 ? -8.223 -2.210 -10.986 1.00 91.38 95 ARG A O 1
ATOM 765 N N . LEU A 1 96 ? -8.718 -0.330 -9.854 1.00 90.81 96 LEU A N 1
ATOM 766 C CA . LEU A 1 96 ? -7.890 0.561 -10.671 1.00 90.81 96 LEU A CA 1
ATOM 767 C C . LEU A 1 96 ? -6.416 0.120 -10.696 1.00 90.81 96 LEU A C 1
ATOM 769 O O . LEU A 1 96 ? -5.823 0.057 -11.763 1.00 90.81 96 LEU A O 1
ATOM 773 N N . LEU A 1 97 ? -5.833 -0.237 -9.544 1.00 92.94 97 LEU A N 1
ATOM 774 C CA . LEU A 1 97 ? -4.452 -0.734 -9.494 1.00 92.94 97 LEU A CA 1
ATOM 775 C C . LEU A 1 97 ? -4.281 -2.024 -10.308 1.00 92.94 97 LEU A C 1
ATOM 777 O O . LEU A 1 97 ? -3.260 -2.201 -10.966 1.00 92.94 97 LEU A O 1
AT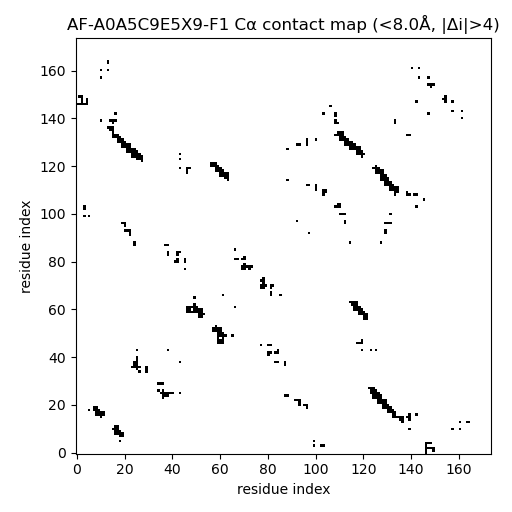OM 781 N N . LEU A 1 98 ? -5.253 -2.937 -10.224 1.00 93.31 98 LEU A N 1
ATOM 782 C CA . LEU A 1 98 ? -5.217 -4.208 -10.945 1.00 93.31 98 LEU A CA 1
ATOM 783 C C . LEU A 1 98 ? -5.353 -4.004 -12.456 1.00 93.31 98 LEU A C 1
ATOM 785 O O . LEU A 1 98 ? -4.632 -4.652 -13.207 1.00 93.31 98 LEU A O 1
ATOM 789 N N . GLU A 1 99 ? -6.218 -3.089 -12.891 1.00 92.94 99 GLU A N 1
ATOM 790 C CA . GLU A 1 99 ? -6.372 -2.707 -14.299 1.00 92.94 99 GLU A CA 1
ATOM 791 C C . GLU A 1 99 ? -5.083 -2.066 -14.840 1.00 92.94 99 GLU A C 1
ATOM 793 O O . GLU A 1 99 ? -4.568 -2.495 -15.869 1.00 92.94 99 GLU A O 1
ATOM 798 N N . GLU A 1 100 ? -4.488 -1.120 -14.104 1.00 91.38 100 GLU A N 1
ATOM 799 C CA . GLU A 1 100 ? -3.193 -0.511 -14.449 1.00 91.38 100 GLU A CA 1
ATOM 800 C C . GLU A 1 100 ? -2.072 -1.559 -14.537 1.00 91.38 100 GLU A C 1
ATOM 802 O O . GLU A 1 100 ? -1.265 -1.556 -15.468 1.00 91.38 100 GLU A O 1
ATOM 807 N N . ALA A 1 101 ? -2.022 -2.485 -13.575 1.00 92.75 101 ALA A N 1
ATOM 808 C CA . ALA A 1 101 ? -1.044 -3.565 -13.570 1.00 92.75 101 ALA A CA 1
ATOM 809 C C . ALA A 1 101 ? -1.255 -4.532 -14.740 1.00 92.75 101 ALA A C 1
ATOM 811 O O . ALA A 1 101 ? -0.276 -5.019 -15.302 1.00 92.75 101 ALA A O 1
ATOM 812 N N . GLN A 1 102 ? -2.505 -4.808 -15.115 1.00 93.88 102 GLN A N 1
ATOM 813 C CA . GLN A 1 102 ? -2.813 -5.677 -16.244 1.00 93.88 102 GLN A CA 1
ATOM 814 C C . GLN A 1 102 ? -2.369 -5.052 -17.565 1.00 93.88 102 GLN A C 1
ATOM 816 O O . GLN A 1 102 ? -1.683 -5.715 -18.335 1.00 93.88 102 GLN A O 1
ATOM 821 N N . LEU A 1 103 ? -2.640 -3.763 -17.775 1.00 91.69 103 LEU A N 1
ATOM 822 C CA . LEU A 1 103 ? -2.177 -3.045 -18.963 1.00 91.69 103 LEU A CA 1
ATOM 823 C C . LEU A 1 103 ? -0.650 -3.108 -19.122 1.00 91.69 103 LEU A C 1
ATOM 825 O O . LEU A 1 103 ? -0.136 -3.291 -20.222 1.00 91.69 103 LEU A O 1
ATOM 829 N N . ALA A 1 104 ? 0.094 -3.003 -18.021 1.00 90.75 104 ALA A N 1
ATOM 830 C CA . ALA A 1 104 ? 1.545 -3.154 -18.051 1.00 90.75 104 ALA A CA 1
ATOM 831 C C . ALA A 1 104 ? 1.994 -4.588 -18.386 1.00 90.75 104 ALA A C 1
ATOM 833 O O . ALA A 1 104 ? 2.951 -4.776 -19.141 1.00 90.75 104 ALA A O 1
ATOM 834 N N . ARG A 1 105 ? 1.290 -5.604 -17.869 1.00 93.88 105 ARG A N 1
ATOM 835 C CA . ARG A 1 105 ? 1.551 -7.014 -18.205 1.00 93.88 105 ARG A CA 1
ATOM 836 C C . ARG A 1 105 ? 1.285 -7.305 -19.675 1.00 93.88 105 ARG A C 1
ATOM 838 O O . ARG A 1 105 ? 2.077 -8.019 -20.286 1.00 93.88 105 ARG A O 1
ATOM 845 N N . ASP A 1 106 ? 0.254 -6.699 -20.255 1.00 92.50 106 ASP A N 1
ATOM 846 C CA . ASP A 1 106 ? -0.059 -6.816 -21.683 1.00 92.50 106 ASP A CA 1
ATOM 847 C C . ASP A 1 106 ? 1.062 -6.226 -22.566 1.00 92.50 106 ASP A C 1
ATOM 849 O O . ASP A 1 106 ? 1.263 -6.658 -23.700 1.00 92.50 106 ASP A O 1
ATOM 853 N N . LEU A 1 107 ? 1.864 -5.299 -22.026 1.00 90.38 107 LEU A N 1
ATOM 854 C CA . LEU A 1 107 ? 3.079 -4.762 -22.658 1.00 90.38 107 LEU A CA 1
ATOM 855 C C . LEU A 1 107 ? 4.347 -5.597 -22.376 1.00 90.38 107 LEU A C 1
ATOM 857 O O . LEU A 1 107 ? 5.454 -5.185 -22.735 1.00 90.38 107 LEU A O 1
ATOM 861 N N . GLY A 1 108 ? 4.214 -6.764 -21.740 1.00 93.25 108 GLY A N 1
ATOM 862 C CA . GLY A 1 108 ? 5.326 -7.658 -21.408 1.00 93.25 108 GLY A CA 1
ATOM 863 C C . GLY A 1 108 ? 6.165 -7.207 -20.208 1.00 93.25 108 GLY A C 1
ATOM 864 O O . GLY A 1 108 ? 7.335 -7.597 -20.097 1.00 93.25 108 GLY A O 1
ATOM 865 N N . ILE A 1 109 ? 5.596 -6.374 -19.331 1.00 93.06 109 ILE A N 1
ATOM 866 C CA . ILE A 1 109 ? 6.239 -5.892 -18.105 1.00 93.06 109 ILE A CA 1
ATOM 867 C C . ILE A 1 109 ? 5.636 -6.623 -16.905 1.00 93.06 109 ILE A C 1
ATOM 869 O O . ILE A 1 109 ? 4.443 -6.503 -16.623 1.00 93.06 109 ILE A O 1
ATOM 873 N N . SER A 1 110 ? 6.454 -7.370 -16.163 1.00 94.31 110 SER A N 1
ATOM 874 C CA . SER A 1 110 ? 5.966 -8.073 -14.972 1.00 94.31 110 SER A CA 1
ATOM 875 C C . SER A 1 110 ? 5.661 -7.084 -13.847 1.00 94.31 110 SER A C 1
ATOM 877 O O . SER A 1 110 ? 6.487 -6.231 -13.529 1.00 94.31 110 SER A O 1
ATOM 879 N N . ILE A 1 111 ? 4.496 -7.226 -13.207 1.00 94.19 111 ILE A N 1
ATOM 880 C CA . ILE A 1 111 ? 4.054 -6.364 -12.100 1.00 94.19 111 ILE A CA 1
ATOM 881 C C . ILE A 1 111 ? 3.516 -7.202 -10.941 1.00 94.19 111 ILE A C 1
ATOM 883 O O . ILE A 1 111 ? 2.566 -7.976 -11.112 1.00 94.19 111 ILE A O 1
ATOM 887 N N . ALA A 1 112 ? 4.080 -6.980 -9.754 1.00 94.62 112 ALA A N 1
ATOM 888 C CA . ALA A 1 112 ? 3.598 -7.514 -8.487 1.00 94.62 112 ALA A CA 1
ATOM 889 C C . ALA A 1 112 ? 2.723 -6.477 -7.770 1.00 94.62 112 ALA A C 1
ATOM 891 O O . ALA A 1 112 ? 3.106 -5.312 -7.653 1.00 94.62 112 ALA A O 1
ATOM 892 N N . CYS A 1 113 ? 1.565 -6.904 -7.262 1.00 95.19 113 CYS A N 1
ATOM 893 C CA . CYS A 1 113 ? 0.657 -6.063 -6.483 1.00 95.19 113 CYS A CA 1
ATOM 894 C C . CYS A 1 113 ? 0.585 -6.570 -5.042 1.00 95.19 113 CYS A C 1
ATOM 896 O O . CYS A 1 113 ? 0.386 -7.761 -4.820 1.00 95.19 113 CYS A O 1
ATOM 898 N N . SER A 1 114 ? 0.732 -5.681 -4.061 1.00 95.56 114 SER A N 1
ATOM 899 C CA . SER A 1 114 ? 0.669 -6.054 -2.645 1.00 95.56 114 SER A CA 1
ATOM 900 C C . SER A 1 114 ? 0.151 -4.923 -1.750 1.00 95.56 114 SER A C 1
ATOM 902 O O . SER A 1 114 ? 0.349 -3.735 -2.051 1.00 95.56 114 SER A O 1
ATOM 904 N N . PRO A 1 115 ? -0.511 -5.253 -0.626 1.00 96.81 115 PRO A N 1
ATOM 905 C CA . PRO A 1 115 ? -0.820 -4.277 0.403 1.00 96.81 115 PRO A CA 1
ATOM 906 C C . PRO A 1 115 ? 0.460 -3.922 1.173 1.00 96.81 115 PRO A C 1
ATOM 908 O O . PRO A 1 115 ? 1.326 -4.756 1.422 1.00 96.81 115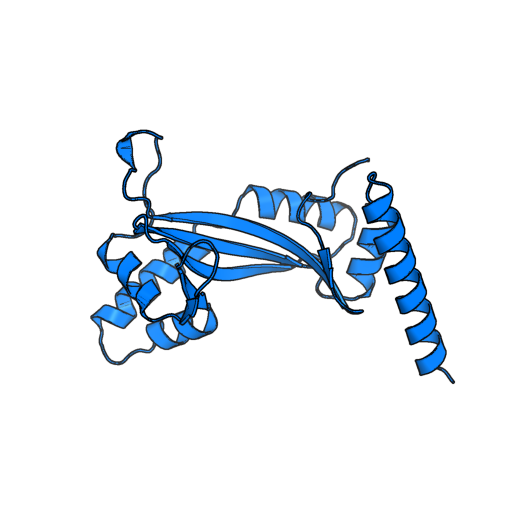 PRO A O 1
ATOM 911 N N . VAL A 1 116 ? 0.599 -2.655 1.557 1.00 95.38 116 VAL A N 1
ATOM 912 C CA . VAL A 1 116 ? 1.825 -2.126 2.178 1.00 95.38 116 VAL A CA 1
ATOM 913 C C . VAL A 1 116 ? 1.594 -1.747 3.634 1.00 95.38 116 VAL A C 1
ATOM 915 O O . VAL A 1 116 ? 2.404 -2.056 4.509 1.00 95.38 116 VAL A O 1
ATOM 918 N N . VAL A 1 117 ? 0.528 -0.991 3.891 1.00 97.00 117 VAL A N 1
ATOM 919 C CA . VAL A 1 117 ? 0.262 -0.403 5.205 1.00 97.00 117 VAL A CA 1
ATOM 920 C C . VAL A 1 117 ? -1.208 -0.033 5.333 1.00 97.00 117 VAL A C 1
ATOM 922 O O . VAL A 1 117 ? -1.794 0.523 4.402 1.00 97.00 117 VAL A O 1
ATOM 925 N N . VAL A 1 118 ? -1.772 -0.284 6.508 1.00 97.81 118 VAL A N 1
ATOM 926 C CA . VAL A 1 118 ? -3.091 0.195 6.919 1.00 97.81 118 VAL A CA 1
ATOM 927 C C . VAL A 1 118 ? -2.916 1.485 7.708 1.00 97.81 118 VAL A C 1
ATOM 929 O O . VAL A 1 118 ? -2.048 1.588 8.577 1.00 97.81 118 VAL A O 1
ATOM 932 N N . LYS A 1 119 ? -3.715 2.495 7.382 1.00 97.06 119 LYS A N 1
ATOM 933 C CA . LYS A 1 119 ? -3.634 3.839 7.952 1.00 97.06 119 LYS A CA 1
ATOM 934 C C . LYS A 1 119 ? -4.933 4.188 8.650 1.00 97.06 119 LYS A C 1
ATOM 936 O O . LYS A 1 119 ? -5.984 4.067 8.029 1.00 97.06 119 LYS A O 1
ATOM 941 N N . LEU A 1 120 ? -4.839 4.688 9.876 1.00 97.12 120 LEU A N 1
ATOM 942 C CA . LEU A 1 120 ? -5.949 5.296 10.606 1.00 97.12 120 LEU A CA 1
ATOM 943 C C . LEU A 1 120 ? -5.702 6.797 10.748 1.00 97.12 120 LEU A C 1
ATOM 945 O O . LEU A 1 120 ? -4.702 7.227 11.333 1.00 97.12 120 LEU A O 1
ATOM 949 N N . TYR A 1 121 ? -6.630 7.578 10.206 1.00 94.75 121 TYR A N 1
ATOM 950 C CA . TYR A 1 121 ? -6.598 9.037 10.198 1.00 94.75 121 TYR A CA 1
ATOM 951 C C . TYR A 1 121 ? -7.325 9.629 11.416 1.00 94.75 121 TYR A C 1
ATOM 953 O O . TYR A 1 121 ? -8.175 8.958 12.003 1.00 94.75 121 TYR A O 1
ATOM 961 N N . PRO A 1 122 ? -7.079 10.908 11.769 1.00 92.31 122 PRO A N 1
ATOM 962 C CA . PRO A 1 122 ? -7.766 11.572 12.880 1.00 92.31 122 PRO A CA 1
ATOM 963 C C . PRO A 1 122 ? -9.283 11.636 12.705 1.00 92.31 122 PRO A C 1
ATOM 965 O O . PRO A 1 122 ? -10.013 11.640 13.688 1.00 92.31 122 PRO A O 1
ATOM 968 N N . SER A 1 123 ? -9.760 11.640 11.457 1.00 91.44 123 SER A N 1
ATOM 969 C CA . SER A 1 123 ? -11.186 11.580 11.132 1.00 91.44 123 SER A CA 1
ATOM 970 C C . SER A 1 123 ? -11.844 10.243 11.481 1.00 91.44 123 SER A C 1
ATOM 972 O O . SER A 1 123 ? -13.046 10.111 11.302 1.00 91.44 123 SER A O 1
ATOM 974 N N . GLY A 1 124 ? -11.077 9.235 11.906 1.00 92.62 124 GLY A N 1
ATOM 975 C CA . GLY A 1 124 ? -11.544 7.865 12.102 1.00 92.62 124 GLY A CA 1
ATOM 976 C C . GLY A 1 124 ? -11.534 7.023 10.826 1.00 92.62 124 GLY A C 1
ATOM 977 O O . GLY A 1 124 ? -11.759 5.823 10.908 1.00 92.62 124 GLY A O 1
ATOM 978 N N . LYS A 1 125 ? -11.240 7.604 9.652 1.00 94.19 125 LYS A N 1
ATOM 979 C CA . LYS A 1 125 ? -11.096 6.843 8.401 1.00 94.19 125 LYS A CA 1
ATOM 980 C C . LYS A 1 125 ? -9.974 5.814 8.526 1.00 94.19 125 LYS A C 1
ATOM 982 O O . LYS A 1 125 ? -8.858 6.175 8.909 1.00 94.19 125 LYS A O 1
ATOM 987 N N . VAL A 1 126 ? -10.233 4.593 8.064 1.00 96.50 126 VAL A N 1
ATOM 988 C CA . VAL A 1 126 ? -9.203 3.581 7.812 1.00 96.50 126 VAL A CA 1
ATOM 989 C C . VAL A 1 126 ? -9.039 3.358 6.316 1.00 96.50 126 VAL A C 1
ATOM 991 O O . VAL A 1 126 ? -10.016 3.232 5.579 1.00 96.50 126 VAL A O 1
ATOM 994 N N . SER A 1 127 ? -7.795 3.294 5.850 1.00 96.31 127 SER A N 1
ATOM 995 C CA . SER A 1 127 ? -7.488 2.915 4.469 1.00 96.31 127 SER A CA 1
ATOM 996 C C . SER A 1 127 ? -6.264 2.021 4.386 1.00 96.31 127 SER A C 1
ATOM 998 O O . SER A 1 127 ? -5.283 2.267 5.088 1.00 96.31 127 SER A O 1
ATOM 1000 N N . VAL A 1 128 ? -6.265 1.075 3.456 1.00 97.38 128 VAL A N 1
ATOM 1001 C CA . VAL A 1 128 ? -5.076 0.314 3.076 1.00 97.38 128 VAL A CA 1
ATOM 1002 C C . VAL A 1 128 ? -4.405 0.955 1.868 1.00 97.38 128 VAL A C 1
ATOM 1004 O O . VAL A 1 128 ? -5.054 1.346 0.897 1.00 97.38 128 VAL A O 1
ATOM 1007 N N . LYS A 1 129 ? -3.080 1.079 1.928 1.00 96.19 129 LYS A N 1
ATOM 1008 C CA . LYS A 1 129 ? -2.252 1.457 0.788 1.00 96.19 129 LYS A CA 1
ATOM 1009 C C . LYS A 1 129 ? -1.803 0.195 0.064 1.00 96.19 129 LYS A C 1
ATOM 1011 O O . LYS A 1 129 ? -1.036 -0.583 0.627 1.00 96.19 129 LYS A O 1
ATOM 1016 N N . TRP A 1 130 ? -2.206 0.063 -1.188 1.00 95.94 130 TRP A N 1
ATOM 1017 C CA . TRP A 1 130 ? -1.700 -0.925 -2.126 1.00 95.94 130 TRP A CA 1
ATOM 1018 C C . TRP A 1 130 ? -0.563 -0.353 -2.964 1.00 95.94 130 TRP A C 1
ATOM 1020 O O . TRP A 1 130 ? -0.482 0.859 -3.201 1.00 95.94 130 TRP A O 1
ATOM 1030 N N . ARG A 1 131 ? 0.324 -1.232 -3.414 1.00 94.62 131 ARG A N 1
ATOM 1031 C CA . ARG A 1 131 ? 1.419 -0.910 -4.318 1.00 94.62 131 ARG A CA 1
ATOM 1032 C C . ARG A 1 131 ? 1.444 -1.907 -5.456 1.00 94.62 131 ARG A C 1
ATOM 1034 O O . ARG A 1 131 ? 1.303 -3.100 -5.218 1.00 94.62 131 ARG A O 1
ATOM 1041 N N . ALA A 1 132 ? 1.686 -1.395 -6.650 1.00 94.25 132 ALA A N 1
ATOM 1042 C CA . ALA A 1 132 ? 2.167 -2.177 -7.768 1.00 94.25 132 ALA A CA 1
ATOM 1043 C C . ALA A 1 132 ? 3.634 -1.814 -8.016 1.00 94.25 132 ALA A C 1
ATOM 1045 O O . ALA A 1 132 ? 4.001 -0.636 -7.943 1.00 94.25 132 ALA A O 1
ATOM 1046 N N . GLU A 1 133 ? 4.481 -2.815 -8.228 1.00 93.75 133 GLU A N 1
ATOM 1047 C CA . GLU A 1 133 ? 5.903 -2.621 -8.500 1.00 93.75 133 GLU A CA 1
ATOM 1048 C C . GLU A 1 133 ? 6.453 -3.666 -9.471 1.00 93.75 133 GLU A C 1
ATOM 1050 O O . GLU A 1 133 ? 5.984 -4.805 -9.523 1.00 93.75 133 GLU A O 1
ATOM 1055 N N . THR A 1 134 ? 7.453 -3.262 -10.251 1.00 93.94 134 THR A N 1
ATOM 1056 C CA . THR A 1 134 ? 8.230 -4.176 -11.090 1.00 93.94 134 THR A CA 1
ATOM 1057 C C . THR A 1 134 ? 9.124 -5.034 -10.190 1.00 93.94 134 THR A C 1
ATOM 1059 O O . THR A 1 134 ? 9.865 -4.464 -9.382 1.00 93.94 134 THR A O 1
ATOM 1062 N N . PRO A 1 135 ? 9.104 -6.372 -10.313 1.00 91.44 135 PRO A N 1
ATOM 1063 C CA . PRO A 1 135 ? 9.899 -7.250 -9.459 1.00 91.44 135 PRO A CA 1
ATOM 1064 C C . PRO A 1 135 ? 11.391 -7.214 -9.810 1.00 91.44 135 PRO A C 1
ATOM 1066 O O . PRO A 1 135 ? 12.224 -7.531 -8.965 1.00 91.44 135 PRO A O 1
ATOM 1069 N N . THR A 1 136 ? 11.730 -6.829 -11.044 1.00 90.75 136 THR A N 1
ATOM 1070 C CA . THR A 1 136 ? 13.102 -6.819 -11.555 1.00 90.75 136 THR A CA 1
ATOM 1071 C C . THR A 1 136 ? 13.492 -5.455 -12.124 1.00 90.75 136 THR A C 1
ATOM 1073 O O . THR A 1 136 ? 12.648 -4.662 -12.558 1.00 90.75 136 THR A O 1
ATOM 1076 N N . LYS A 1 137 ? 14.807 -5.210 -12.173 1.00 89.94 137 LYS A N 1
ATOM 1077 C CA . LYS A 1 137 ? 15.409 -4.060 -12.864 1.00 89.94 137 LYS A CA 1
ATOM 1078 C C . LYS A 1 137 ? 15.068 -4.067 -14.358 1.00 89.94 137 LYS A C 1
ATOM 1080 O O . LYS A 1 137 ? 14.766 -3.020 -14.919 1.00 89.94 137 LYS A O 1
ATOM 1085 N N . GLU A 1 138 ? 15.070 -5.239 -14.987 1.00 90.62 138 GLU A N 1
ATOM 1086 C CA . GLU A 1 138 ? 14.749 -5.415 -16.408 1.00 90.62 138 GLU A CA 1
ATOM 1087 C C . GLU A 1 138 ? 13.322 -4.970 -16.733 1.00 90.62 138 GLU A C 1
ATOM 1089 O O . GLU A 1 138 ? 13.109 -4.231 -17.691 1.00 90.62 138 GLU A O 1
ATOM 1094 N N . ASP A 1 139 ? 12.345 -5.346 -15.907 1.00 91.50 139 ASP A N 1
ATOM 1095 C CA . ASP A 1 139 ? 10.958 -4.911 -16.076 1.00 91.50 139 ASP A CA 1
ATOM 1096 C C . ASP A 1 139 ? 10.807 -3.396 -15.880 1.00 91.50 139 ASP A C 1
ATOM 1098 O O . ASP A 1 139 ? 10.053 -2.747 -16.604 1.00 91.50 139 ASP A O 1
ATOM 1102 N N . ALA A 1 140 ? 11.579 -2.797 -14.969 1.00 90.69 140 ALA A N 1
ATOM 1103 C CA . ALA A 1 140 ? 11.622 -1.345 -14.814 1.00 90.69 140 ALA A CA 1
ATOM 1104 C C . ALA A 1 140 ? 12.231 -0.635 -16.036 1.00 90.69 140 ALA A C 1
ATOM 1106 O O . ALA A 1 140 ? 11.742 0.422 -16.437 1.00 90.69 140 ALA A O 1
ATOM 1107 N N . ILE A 1 141 ? 13.256 -1.215 -16.667 1.00 89.94 141 ILE A N 1
ATOM 1108 C CA . ILE A 1 141 ? 13.820 -0.698 -17.923 1.00 89.94 141 ILE A CA 1
ATOM 1109 C C . ILE A 1 141 ? 12.792 -0.821 -19.051 1.00 89.94 141 ILE A C 1
ATOM 1111 O O . ILE A 1 141 ? 12.548 0.155 -19.759 1.00 89.94 141 ILE A O 1
ATOM 1115 N N . LYS A 1 142 ? 12.132 -1.980 -19.195 1.00 90.44 142 LYS A N 1
ATOM 1116 C CA . LYS A 1 142 ? 11.045 -2.156 -20.173 1.00 90.44 142 LYS A CA 1
ATOM 1117 C C . LYS A 1 142 ? 9.956 -1.108 -19.972 1.00 90.44 142 LYS A C 1
ATOM 1119 O O . LYS A 1 142 ? 9.512 -0.520 -20.953 1.00 90.44 142 LYS A O 1
ATOM 1124 N N . TRP A 1 143 ? 9.577 -0.831 -18.723 1.00 89.12 143 TRP A N 1
ATOM 1125 C CA . TRP A 1 143 ? 8.634 0.237 -18.407 1.00 89.12 143 TRP A CA 1
ATOM 1126 C C . TRP A 1 143 ? 9.115 1.589 -18.928 1.00 89.12 143 TRP A C 1
ATOM 1128 O O . TRP A 1 143 ? 8.388 2.248 -19.662 1.00 89.12 143 TRP A O 1
ATOM 1138 N N . ALA A 1 144 ? 10.338 1.995 -18.584 1.00 88.12 144 ALA A N 1
ATOM 1139 C CA . ALA A 1 144 ? 10.896 3.278 -19.006 1.00 88.12 144 ALA A CA 1
ATOM 1140 C C . ALA A 1 144 ? 10.917 3.447 -20.537 1.00 88.12 144 ALA A C 1
ATOM 1142 O O . ALA A 1 144 ? 10.649 4.537 -21.034 1.00 88.12 144 ALA A O 1
ATOM 1143 N N . LEU A 1 145 ? 11.201 2.369 -21.275 1.00 88.31 145 LEU A N 1
ATOM 1144 C CA . LEU A 1 145 ? 11.286 2.384 -22.737 1.00 88.31 145 LEU A CA 1
ATOM 1145 C C . LEU A 1 145 ? 9.918 2.318 -23.432 1.00 88.31 145 LEU A C 1
ATOM 1147 O O . LEU A 1 145 ? 9.741 2.906 -24.496 1.00 88.31 145 LEU A O 1
ATOM 1151 N N . ARG A 1 146 ? 8.959 1.572 -22.872 1.00 87.31 146 ARG A N 1
ATOM 1152 C CA . ARG A 1 146 ? 7.629 1.352 -23.475 1.00 87.31 146 ARG A CA 1
ATOM 1153 C C . ARG A 1 146 ? 6.611 2.408 -23.066 1.00 87.31 146 ARG A C 1
ATOM 1155 O O . ARG A 1 146 ? 5.724 2.725 -23.852 1.00 87.31 146 ARG A O 1
ATOM 1162 N N . CYS A 1 147 ? 6.757 2.938 -21.858 1.00 84.25 147 CYS A N 1
ATOM 1163 C CA . CYS A 1 147 ? 5.859 3.903 -21.242 1.00 84.25 147 CYS A CA 1
ATOM 1164 C C . CYS A 1 147 ? 6.660 5.125 -20.753 1.00 84.25 147 CYS A C 1
ATOM 1166 O O . CYS A 1 147 ? 6.705 5.366 -19.542 1.00 84.25 147 CYS A O 1
ATOM 1168 N N . PRO A 1 148 ? 7.336 5.881 -21.640 1.00 80.31 148 PRO A N 1
ATOM 1169 C CA . PRO A 1 148 ? 8.058 7.079 -21.233 1.00 80.31 148 PRO A CA 1
ATOM 1170 C C . PRO A 1 148 ? 7.077 8.175 -20.776 1.00 80.31 148 PRO A C 1
ATOM 1172 O O . PRO A 1 148 ? 5.979 8.295 -21.324 1.00 80.31 148 PRO A O 1
ATOM 1175 N N . PRO A 1 149 ? 7.429 8.982 -19.763 1.00 80.38 149 PRO A N 1
ATOM 1176 C CA . PRO A 1 149 ? 6.585 10.089 -19.321 1.00 80.38 149 PRO A CA 1
ATOM 1177 C C . PRO A 1 149 ? 6.565 11.226 -20.352 1.00 80.38 149 PRO A C 1
ATOM 1179 O O . PRO A 1 149 ? 7.608 11.604 -20.875 1.00 80.38 149 PRO A O 1
ATOM 1182 N N . HIS A 1 150 ? 5.395 11.833 -20.564 1.00 76.56 150 HIS A N 1
ATOM 1183 C CA . HIS A 1 150 ? 5.244 13.010 -21.435 1.00 76.56 150 HIS A CA 1
ATOM 1184 C C . HIS A 1 150 ? 5.786 14.298 -20.815 1.00 76.56 150 HIS A C 1
ATOM 1186 O O . HIS A 1 150 ? 6.263 15.184 -21.521 1.00 76.56 150 HIS A O 1
ATOM 1192 N N . ASP A 1 151 ? 5.726 14.412 -19.488 1.00 83.25 151 ASP A N 1
ATOM 1193 C CA . ASP A 1 151 ? 6.267 15.567 -18.780 1.00 83.25 151 ASP A CA 1
ATOM 1194 C C . ASP A 1 151 ? 7.795 15.628 -18.921 1.00 83.25 151 ASP A C 1
ATOM 1196 O O . ASP A 1 151 ? 8.509 14.685 -18.565 1.00 83.25 151 ASP A O 1
ATOM 1200 N N . VAL A 1 152 ? 8.298 16.773 -19.388 1.00 84.38 152 VAL A N 1
ATOM 1201 C CA . VAL A 1 152 ? 9.723 16.992 -19.682 1.00 84.38 152 VAL A CA 1
ATOM 1202 C C . VAL A 1 152 ? 10.601 16.728 -18.457 1.00 84.38 152 VAL A C 1
ATOM 1204 O O . VAL A 1 152 ? 11.658 16.104 -18.567 1.00 84.38 152 VAL A O 1
ATOM 1207 N N . HIS A 1 153 ? 10.172 17.152 -17.267 1.00 83.19 153 HIS A N 1
ATOM 1208 C CA . HIS A 1 153 ? 10.957 16.961 -16.049 1.00 83.19 153 HIS A CA 1
ATOM 1209 C C . HIS A 1 153 ? 10.981 15.499 -15.600 1.00 83.19 153 HIS A C 1
ATOM 1211 O O . HIS A 1 153 ? 12.013 15.017 -15.118 1.00 83.19 153 HIS A O 1
ATOM 1217 N N . LYS A 1 154 ? 9.864 14.780 -15.742 1.00 81.00 154 LYS A N 1
ATOM 1218 C CA . LYS A 1 154 ? 9.795 13.337 -15.491 1.00 81.00 154 LYS A CA 1
ATOM 1219 C C . LYS A 1 154 ? 10.640 12.576 -16.514 1.00 81.00 154 LYS A C 1
ATOM 1221 O O . LYS A 1 154 ? 11.415 11.722 -16.092 1.00 81.00 154 LYS A O 1
ATOM 1226 N N . SER A 1 155 ? 10.592 12.937 -17.797 1.00 84.50 155 SER A N 1
ATOM 1227 C CA . SER A 1 155 ? 11.409 12.312 -18.852 1.00 84.50 155 SER A CA 1
ATOM 1228 C C . SER A 1 155 ? 12.896 12.444 -18.556 1.00 84.50 155 SER A C 1
ATOM 1230 O O . SER A 1 155 ? 13.592 11.442 -18.444 1.00 84.50 155 SER A O 1
ATOM 1232 N N . GLN A 1 156 ? 13.369 13.654 -18.248 1.00 87.06 156 GLN A N 1
ATOM 1233 C CA . GLN A 1 156 ? 14.771 13.882 -17.876 1.00 87.06 156 GLN A CA 1
ATOM 1234 C C . GLN A 1 156 ? 15.214 13.087 -16.637 1.00 87.06 156 GLN A C 1
ATOM 1236 O O . GLN A 1 156 ? 16.398 12.784 -16.464 1.00 87.06 156 GLN A O 1
ATOM 1241 N N . LYS A 1 157 ? 14.300 12.789 -15.705 1.00 85.88 157 LYS A N 1
ATOM 1242 C CA . LYS A 1 157 ? 14.606 11.930 -14.550 1.00 85.88 157 LYS A CA 1
ATOM 1243 C C . LYS A 1 157 ? 14.726 10.466 -14.962 1.00 85.88 157 LYS A C 1
ATOM 1245 O O . LYS A 1 157 ? 15.639 9.806 -14.475 1.00 85.88 157 LYS A O 1
ATOM 1250 N N . VAL A 1 158 ? 13.851 9.988 -15.843 1.00 86.94 158 VAL A N 1
ATOM 1251 C CA . VAL A 1 158 ? 13.920 8.630 -16.399 1.00 86.94 158 VAL A CA 1
ATOM 1252 C C . VAL A 1 158 ? 15.198 8.446 -17.213 1.00 86.94 158 VAL A C 1
ATOM 1254 O O . VAL A 1 158 ? 15.917 7.479 -16.984 1.00 86.94 158 VAL A O 1
ATOM 1257 N N . ASP A 1 159 ? 15.560 9.412 -18.054 1.00 88.31 159 ASP A N 1
ATOM 1258 C CA . ASP A 1 159 ? 16.788 9.357 -18.855 1.00 88.31 159 ASP A CA 1
ATOM 1259 C C . ASP A 1 159 ? 18.042 9.287 -17.980 1.00 88.31 159 ASP A C 1
ATOM 1261 O O . ASP A 1 159 ? 18.938 8.477 -18.216 1.00 88.31 159 ASP A O 1
ATOM 1265 N N . ARG A 1 160 ? 18.107 10.109 -16.923 1.00 87.88 160 ARG A N 1
ATOM 1266 C CA . ARG A 1 160 ? 19.209 10.051 -15.949 1.00 87.88 160 ARG A CA 1
ATOM 1267 C C . ARG A 1 160 ? 19.259 8.718 -15.214 1.00 87.88 160 ARG A C 1
ATOM 1269 O O . ARG A 1 160 ? 20.344 8.203 -14.964 1.00 87.88 160 ARG A O 1
ATOM 1276 N N . TRP A 1 161 ? 18.099 8.173 -14.864 1.00 88.94 161 TRP A N 1
ATOM 1277 C CA . TRP A 1 161 ? 18.001 6.873 -14.212 1.00 88.94 161 TRP A CA 1
ATOM 1278 C C . TRP A 1 161 ? 18.497 5.742 -15.125 1.00 88.94 161 TRP A C 1
ATOM 1280 O O . TRP A 1 161 ? 19.293 4.919 -14.680 1.00 88.94 161 TRP A O 1
ATOM 1290 N N . LEU A 1 162 ? 18.113 5.750 -16.406 1.00 88.44 162 LEU A N 1
ATOM 1291 C CA . LEU A 1 162 ? 18.586 4.793 -17.411 1.00 88.44 162 LEU A CA 1
ATOM 1292 C C . LEU A 1 162 ? 20.101 4.884 -17.629 1.00 88.44 162 LEU A C 1
ATOM 1294 O O . LEU A 1 162 ? 20.769 3.855 -17.653 1.00 88.44 162 LEU A O 1
ATOM 1298 N N . ARG A 1 163 ? 20.658 6.099 -17.735 1.00 87.62 163 ARG A N 1
ATOM 1299 C CA . ARG A 1 163 ? 22.112 6.304 -17.873 1.00 87.62 163 ARG A CA 1
ATOM 1300 C C . ARG A 1 163 ? 22.885 5.722 -16.698 1.00 87.62 163 ARG A C 1
ATOM 1302 O O . ARG A 1 163 ? 23.809 4.950 -16.914 1.00 87.62 163 ARG A O 1
ATOM 1309 N N . LYS A 1 164 ? 22.445 6.012 -15.471 1.00 86.25 164 LYS A N 1
ATOM 1310 C CA . LYS A 1 164 ? 23.070 5.463 -14.266 1.00 86.25 164 LYS A CA 1
ATOM 1311 C C . LYS A 1 164 ? 23.049 3.932 -14.258 1.00 86.25 164 LYS A C 1
ATOM 1313 O O . LYS A 1 164 ? 24.023 3.294 -13.897 1.00 86.25 164 LYS A O 1
ATOM 1318 N N . ILE A 1 165 ? 21.935 3.339 -14.676 1.00 84.88 165 ILE A N 1
ATOM 1319 C CA . ILE A 1 165 ? 21.802 1.884 -14.768 1.00 84.88 165 ILE A CA 1
ATOM 1320 C C . ILE A 1 165 ? 22.818 1.253 -15.720 1.00 84.88 165 ILE A C 1
ATOM 1322 O O . ILE A 1 165 ? 23.268 0.142 -15.435 1.00 84.88 165 ILE A O 1
ATOM 1326 N N . LEU A 1 166 ? 23.112 1.933 -16.831 1.00 83.12 166 LEU A N 1
ATOM 1327 C CA . LEU A 1 166 ? 24.093 1.503 -17.822 1.00 83.12 166 LEU A CA 1
ATOM 1328 C C . LEU A 1 166 ? 25.519 1.647 -17.280 1.00 83.12 166 LEU A C 1
ATOM 1330 O O . LEU A 1 166 ? 26.306 0.718 -17.421 1.00 83.12 166 LEU A O 1
ATOM 1334 N N . GLU A 1 167 ? 25.825 2.768 -16.624 1.00 83.94 167 GLU A N 1
ATOM 1335 C CA . GLU A 1 167 ? 27.111 3.003 -15.950 1.00 83.94 167 GLU A CA 1
ATOM 1336 C C . GLU A 1 167 ? 27.385 1.918 -14.896 1.00 83.94 167 GLU A C 1
ATOM 1338 O O . GLU A 1 167 ? 28.386 1.214 -14.999 1.00 83.94 167 GLU A O 1
ATOM 1343 N N . ASP A 1 168 ? 26.432 1.674 -13.987 1.00 79.44 168 ASP A N 1
ATOM 1344 C CA . ASP A 1 168 ? 26.549 0.646 -12.941 1.00 79.44 168 ASP A CA 1
ATOM 1345 C C . ASP A 1 168 ? 26.785 -0.766 -13.536 1.00 79.44 168 ASP A C 1
ATOM 1347 O O . ASP A 1 168 ? 27.477 -1.585 -12.941 1.00 79.44 168 ASP A O 1
ATOM 1351 N N . SER A 1 169 ? 26.226 -1.074 -14.717 1.00 75.12 169 SER A N 1
ATOM 1352 C CA . SER A 1 169 ? 26.424 -2.381 -15.375 1.00 75.12 169 SER A CA 1
ATOM 1353 C C . SER A 1 169 ? 27.770 -2.540 -16.085 1.00 75.12 169 SER A C 1
ATOM 1355 O O . SER A 1 169 ? 28.203 -3.665 -16.317 1.00 75.12 169 SER A O 1
ATOM 1357 N N . LEU A 1 170 ? 28.423 -1.436 -16.459 1.00 73.31 170 LEU A N 1
ATOM 1358 C CA . LEU A 1 170 ? 29.752 -1.464 -17.075 1.00 73.31 170 LEU A CA 1
ATOM 1359 C C . LEU A 1 170 ? 30.840 -1.657 -16.009 1.00 73.31 170 LEU A C 1
ATOM 1361 O O . LEU A 1 170 ? 31.814 -2.373 -16.247 1.00 73.31 170 LEU A O 1
ATOM 1365 N N . ASP A 1 171 ? 30.630 -1.096 -14.818 1.00 67.75 171 ASP A N 1
ATOM 1366 C CA . ASP A 1 171 ? 31.546 -1.229 -13.681 1.00 67.75 171 ASP A CA 1
ATOM 1367 C C . ASP A 1 171 ? 31.543 -2.648 -13.073 1.00 67.75 171 ASP A C 1
ATOM 1369 O O . ASP A 1 171 ? 32.560 -3.091 -12.553 1.00 67.75 171 ASP A O 1
ATOM 1373 N N . GLU A 1 172 ? 30.446 -3.410 -13.178 1.00 60.28 172 GLU A N 1
ATOM 1374 C CA . GLU A 1 172 ? 30.374 -4.818 -12.727 1.00 60.28 172 GLU A CA 1
ATOM 1375 C C . GLU A 1 172 ? 31.137 -5.806 -13.641 1.00 60.28 172 GLU A C 1
ATOM 1377 O O . GLU A 1 172 ? 31.302 -6.981 -13.297 1.00 60.28 172 GLU A O 1
ATOM 1382 N N . HIS A 1 173 ? 31.608 -5.349 -14.805 1.00 54.47 173 HIS A N 1
ATOM 1383 C CA . HIS A 1 173 ? 32.307 -6.158 -15.811 1.00 54.47 173 HIS A CA 1
ATOM 1384 C C . HIS A 1 173 ? 33.772 -5.746 -16.041 1.00 54.47 173 HIS A C 1
ATOM 1386 O O . HIS A 1 173 ? 34.398 -6.254 -16.977 1.00 54.47 173 HIS A O 1
ATOM 1392 N N . THR A 1 174 ? 34.317 -4.864 -15.196 1.00 47.81 174 THR A N 1
ATOM 1393 C CA . THR A 1 174 ? 35.718 -4.403 -15.226 1.00 47.81 174 THR A CA 1
ATOM 1394 C C . THR A 1 174 ? 36.458 -4.855 -13.971 1.00 47.81 174 THR A C 1
ATOM 1396 O O . THR A 1 174 ? 37.631 -5.270 -14.102 1.00 47.81 174 THR A O 1
#

Solvent-accessible surface a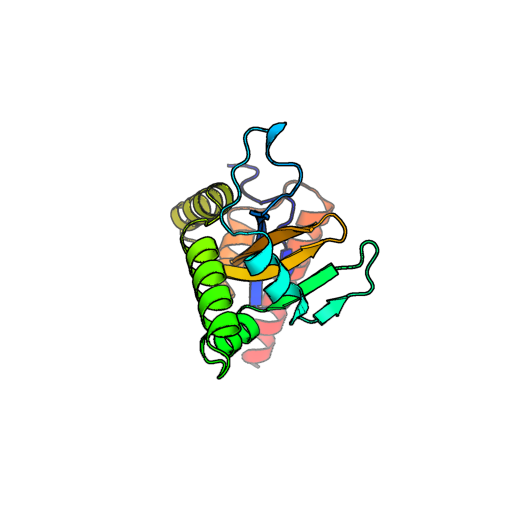rea (backbone atoms only — not comparable to full-atom values): 9644 Å² total; per-residue (Å²): 127,83,75,80,63,60,93,75,49,43,79,45,92,83,48,27,32,35,36,71,49,76,37,79,38,28,50,82,73,32,84,81,74,79,54,75,61,63,48,54,76,73,40,55,54,59,30,65,78,30,52,76,44,90,53,100,68,52,32,20,40,22,38,53,74,55,43,57,53,34,51,68,39,89,53,61,70,55,12,54,33,33,44,51,51,49,53,41,48,72,75,52,64,55,64,66,57,51,53,56,44,46,58,39,42,76,73,75,23,58,62,48,75,47,78,55,34,37,35,33,41,84,81,61,31,27,32,38,34,34,35,41,31,24,84,36,45,66,30,27,50,49,40,53,74,69,48,55,58,86,52,66,71,56,31,56,49,51,54,52,52,52,51,50,51,53,52,58,56,52,64,78,74,111